Protein AF-A0A1V6TRS7-F1 (afdb_monomer)

Structure (mmCIF, N/CA/C/O backbone):
data_AF-A0A1V6TRS7-F1
#
_entry.id   AF-A0A1V6TRS7-F1
#
loop_
_atom_site.group_PDB
_atom_site.id
_atom_site.type_symbol
_atom_site.label_atom_id
_atom_site.label_alt_id
_atom_site.label_comp_id
_atom_site.label_asym_id
_atom_site.label_entity_id
_atom_site.label_seq_id
_atom_site.pdbx_PDB_ins_code
_atom_site.Cartn_x
_atom_site.Cartn_y
_atom_site.Cartn_z
_atom_site.occupancy
_atom_site.B_iso_or_equiv
_atom_site.auth_seq_id
_atom_site.auth_comp_id
_atom_site.auth_asym_id
_atom_site.auth_atom_id
_atom_site.pdbx_PDB_model_num
ATOM 1 N N . ARG A 1 1 ? -14.765 -28.603 0.755 1.00 52.78 1 ARG A N 1
ATOM 2 C CA . ARG A 1 1 ? -15.927 -28.150 -0.049 1.00 52.78 1 ARG A CA 1
ATOM 3 C C . ARG A 1 1 ? -16.724 -27.026 0.632 1.00 52.78 1 ARG A C 1
ATOM 5 O O . ARG A 1 1 ? -17.554 -26.440 -0.034 1.00 52.78 1 ARG A O 1
ATOM 12 N N . GLU A 1 2 ? -16.460 -26.681 1.899 1.00 60.88 2 GLU A N 1
ATOM 13 C CA . GLU A 1 2 ? -17.244 -25.685 2.664 1.00 60.88 2 GLU A CA 1
ATOM 14 C C . GLU A 1 2 ? -16.942 -24.204 2.354 1.00 60.88 2 GLU A C 1
ATOM 16 O O . GLU A 1 2 ? -17.775 -23.351 2.613 1.00 60.88 2 GLU A O 1
ATOM 21 N N . VAL A 1 3 ? -15.793 -23.888 1.746 1.00 65.75 3 VAL A N 1
ATOM 22 C CA . VAL A 1 3 ? -15.321 -22.499 1.531 1.00 65.75 3 VAL A CA 1
ATOM 23 C C . VAL A 1 3 ? -15.602 -21.928 0.133 1.00 65.75 3 VAL A C 1
ATOM 25 O O . VAL A 1 3 ? -15.277 -20.775 -0.130 1.00 65.75 3 VAL A O 1
ATOM 28 N N . GLU A 1 4 ? -16.218 -22.691 -0.780 1.00 71.19 4 GLU A N 1
ATOM 29 C CA . GLU A 1 4 ? -16.434 -22.268 -2.183 1.00 71.19 4 GLU A CA 1
ATOM 30 C C . GLU A 1 4 ? -17.359 -21.042 -2.340 1.00 71.19 4 GLU A C 1
ATOM 32 O O . GLU A 1 4 ? -17.375 -20.426 -3.403 1.00 71.19 4 GLU A O 1
ATOM 37 N N . GLY A 1 5 ? -18.087 -20.645 -1.290 1.00 81.44 5 GLY A N 1
ATOM 38 C CA . GLY A 1 5 ? -18.950 -19.458 -1.279 1.00 81.44 5 GLY A CA 1
ATOM 39 C C . GLY A 1 5 ? -18.415 -18.270 -0.476 1.00 81.44 5 GLY A C 1
ATOM 40 O O . GLY A 1 5 ? -19.142 -17.288 -0.319 1.00 81.44 5 GLY A O 1
ATOM 41 N N . TYR A 1 6 ? -17.204 -18.358 0.085 1.00 90.69 6 TYR A N 1
ATOM 42 C CA . TYR A 1 6 ? -16.702 -17.358 1.028 1.00 90.69 6 TYR A CA 1
ATOM 43 C C . TYR A 1 6 ? -15.747 -16.364 0.372 1.00 90.69 6 TYR A C 1
ATOM 45 O O . TYR A 1 6 ? -14.840 -16.716 -0.383 1.00 90.69 6 TYR A O 1
ATOM 53 N N . TYR A 1 7 ? -15.923 -15.090 0.708 1.00 91.31 7 TYR A N 1
ATOM 54 C CA . TYR A 1 7 ? -15.005 -14.032 0.326 1.00 91.31 7 TYR A CA 1
ATOM 55 C C . TYR A 1 7 ? -13.833 -13.969 1.304 1.00 91.31 7 TYR A C 1
ATOM 57 O O . TYR A 1 7 ? -14.025 -13.779 2.501 1.00 91.31 7 TYR A O 1
ATOM 65 N N . VAL A 1 8 ? -12.604 -14.014 0.773 1.00 88.88 8 VAL A N 1
ATOM 66 C CA . VAL A 1 8 ? -11.364 -13.800 1.552 1.00 88.88 8 VAL A CA 1
ATOM 67 C C . VAL A 1 8 ? -11.403 -12.468 2.311 1.00 88.88 8 VAL A C 1
ATOM 69 O O . VAL A 1 8 ? -10.961 -12.372 3.451 1.00 88.88 8 VAL A O 1
ATOM 72 N N . PHE A 1 9 ? -11.961 -11.435 1.677 1.00 90.94 9 PHE A N 1
ATOM 73 C CA . PHE A 1 9 ? -12.271 -10.157 2.310 1.00 90.94 9 PHE A CA 1
ATOM 74 C C . PHE A 1 9 ? -13.786 -10.017 2.408 1.00 90.94 9 PHE A C 1
ATOM 76 O O . PHE A 1 9 ? -14.417 -9.377 1.564 1.00 90.94 9 PHE A O 1
ATOM 83 N N . CYS A 1 10 ? -14.363 -10.652 3.420 1.00 92.38 10 CYS A N 1
ATOM 84 C CA . CYS A 1 10 ? -15.787 -10.588 3.694 1.00 92.38 10 CYS A CA 1
ATOM 85 C C . CYS A 1 10 ? -16.188 -9.256 4.347 1.00 92.38 10 CYS A C 1
ATOM 87 O O . CYS A 1 10 ? -15.371 -8.514 4.911 1.00 92.38 10 CYS A O 1
ATOM 89 N N . LYS A 1 11 ? -17.472 -8.920 4.238 1.00 92.81 11 LYS A N 1
ATOM 90 C CA . LYS A 1 11 ? -18.049 -7.757 4.910 1.00 92.81 11 LYS A CA 1
ATOM 91 C C . LYS A 1 11 ? -18.061 -7.996 6.421 1.00 92.81 11 LYS A C 1
ATOM 93 O O . LYS A 1 11 ? -18.363 -9.088 6.887 1.00 92.81 11 LYS A O 1
ATOM 98 N N . THR A 1 12 ? -17.765 -6.948 7.182 1.00 90.00 12 THR A N 1
ATOM 99 C CA . THR A 1 12 ? -17.836 -6.957 8.649 1.00 90.00 12 THR A CA 1
ATOM 100 C C . THR A 1 12 ? -18.881 -5.951 9.100 1.00 90.00 12 THR A C 1
ATOM 102 O O . THR A 1 12 ? -18.783 -4.781 8.719 1.00 90.00 12 THR A O 1
ATOM 105 N N . GLU A 1 13 ? -19.837 -6.366 9.922 1.00 88.81 13 GLU A N 1
ATOM 106 C CA . GLU A 1 13 ? -20.886 -5.485 10.444 1.00 88.81 13 GLU A CA 1
ATOM 107 C C . GLU A 1 13 ? -21.013 -5.602 11.954 1.00 88.81 13 GLU A C 1
ATOM 109 O O . GLU A 1 13 ? -20.686 -6.631 12.535 1.00 88.81 13 GLU A O 1
ATOM 114 N N . VAL A 1 14 ? -21.496 -4.535 12.590 1.00 86.88 14 VAL A N 1
ATOM 115 C CA . VAL A 1 14 ? -21.875 -4.577 14.001 1.00 86.88 14 VAL A CA 1
ATOM 116 C C . VAL A 1 14 ? -23.374 -4.833 14.076 1.00 86.88 14 VAL A C 1
ATOM 118 O O . VAL A 1 14 ? -24.167 -3.955 13.745 1.00 86.88 14 VAL A O 1
ATOM 121 N N . ILE A 1 15 ? -23.760 -6.029 14.510 1.00 85.25 15 ILE A N 1
ATOM 122 C CA . ILE A 1 15 ? -25.155 -6.439 14.689 1.00 85.25 15 ILE A CA 1
ATOM 123 C C . ILE A 1 15 ? -25.379 -6.623 16.186 1.00 85.25 15 ILE A C 1
ATOM 125 O O . ILE A 1 15 ? -24.689 -7.411 16.829 1.00 85.25 15 ILE A O 1
ATOM 129 N N . ASN A 1 16 ? -26.313 -5.862 16.764 1.00 86.56 16 ASN A N 1
ATOM 130 C CA . ASN A 1 16 ? -26.610 -5.891 18.203 1.00 86.56 16 ASN A CA 1
ATOM 131 C C . ASN A 1 16 ? -25.357 -5.721 19.093 1.00 86.56 16 ASN A C 1
ATOM 133 O O . ASN A 1 16 ? -25.206 -6.388 20.112 1.00 86.56 16 ASN A O 1
ATOM 137 N N . GLY A 1 17 ? -24.428 -4.848 18.683 1.00 81.25 17 GLY A N 1
ATOM 138 C CA . GLY A 1 17 ? -23.185 -4.574 19.416 1.00 81.25 17 GLY A CA 1
ATOM 139 C C . GLY A 1 17 ? -22.058 -5.593 19.207 1.00 81.25 17 GLY A C 1
ATOM 140 O O . GLY A 1 17 ? -20.954 -5.370 19.702 1.00 81.25 17 GLY A O 1
ATOM 141 N N . ARG A 1 18 ? -22.291 -6.666 18.442 1.00 77.44 18 ARG A N 1
ATOM 142 C CA . ARG A 1 18 ? -21.286 -7.690 18.124 1.00 77.44 18 ARG A CA 1
ATOM 143 C C . ARG A 1 18 ? -20.766 -7.538 16.705 1.00 77.44 18 ARG A C 1
ATOM 145 O O . ARG A 1 18 ? -21.546 -7.281 15.792 1.00 77.44 18 ARG A O 1
ATOM 152 N N . ALA A 1 19 ? -19.457 -7.693 16.526 1.00 82.81 19 ALA A N 1
ATOM 153 C CA . ALA A 1 19 ? -18.851 -7.738 15.202 1.00 82.81 19 ALA A CA 1
ATOM 154 C C . ALA A 1 19 ? -19.126 -9.109 14.572 1.00 82.81 19 ALA A C 1
ATOM 156 O O . ALA A 1 19 ? -18.824 -10.129 15.179 1.00 82.81 19 ALA A O 1
ATOM 157 N N . VAL A 1 20 ? -19.703 -9.125 13.375 1.00 85.69 20 VAL A N 1
ATOM 158 C CA . VAL A 1 20 ? -20.076 -10.344 12.648 1.00 85.69 20 VAL A CA 1
ATOM 159 C C . VAL A 1 20 ? -19.408 -10.338 11.277 1.00 85.69 20 VAL A C 1
ATOM 161 O O . VAL A 1 20 ? -19.432 -9.315 10.577 1.00 85.69 20 VAL A O 1
ATOM 164 N N . LEU A 1 21 ? -18.821 -11.476 10.898 1.00 88.88 21 LEU A N 1
ATOM 165 C CA . LEU A 1 21 ? -18.285 -11.719 9.563 1.00 88.88 21 LEU A CA 1
ATOM 166 C C . LEU A 1 21 ? -19.402 -12.249 8.661 1.00 88.88 21 LEU A C 1
ATOM 168 O O . LEU A 1 21 ? -20.050 -13.248 8.947 1.00 88.88 21 LEU A O 1
ATOM 172 N N . GLN A 1 22 ? -19.645 -11.565 7.551 1.00 90.62 22 GLN A N 1
ATOM 173 C CA . GLN A 1 22 ? -20.610 -11.995 6.544 1.00 90.62 22 GLN A CA 1
ATOM 174 C C . GLN A 1 22 ? -19.844 -12.695 5.426 1.00 90.62 22 GLN A C 1
ATOM 176 O O . GLN A 1 22 ? -19.586 -12.096 4.383 1.00 90.62 22 GLN A O 1
ATOM 181 N N . TRP A 1 23 ? -19.416 -13.937 5.656 1.00 89.75 23 TRP A N 1
ATOM 182 C CA . TRP A 1 23 ? -18.511 -14.679 4.765 1.00 89.75 23 TRP A CA 1
ATOM 183 C C . TRP A 1 23 ? -18.974 -14.748 3.307 1.00 89.75 23 TRP A C 1
ATOM 185 O O . TRP A 1 23 ? -18.157 -14.683 2.394 1.00 89.75 23 TRP A O 1
ATOM 195 N N . ASN A 1 24 ? -20.284 -14.803 3.083 1.00 91.62 24 ASN A N 1
ATOM 196 C CA . ASN A 1 24 ? -20.918 -14.839 1.765 1.00 91.62 24 ASN A CA 1
ATOM 197 C C . ASN A 1 24 ? -21.171 -13.450 1.144 1.00 91.62 24 ASN A C 1
ATOM 199 O O . ASN A 1 24 ? -21.765 -13.363 0.070 1.00 91.62 24 ASN A O 1
ATOM 203 N N . GLN A 1 25 ? -20.750 -12.364 1.796 1.00 92.75 25 GLN A N 1
ATOM 204 C CA . GLN A 1 25 ? -20.835 -11.002 1.272 1.00 92.75 25 GLN A CA 1
ATOM 205 C C . GLN A 1 25 ? -19.438 -10.387 1.149 1.00 92.75 25 GLN A C 1
ATOM 207 O O . GLN A 1 25 ? -18.645 -10.449 2.094 1.00 92.75 25 GLN A O 1
ATOM 212 N N . PRO A 1 26 ? -19.119 -9.724 0.027 1.00 94.75 26 PRO A N 1
ATOM 213 C CA . PRO A 1 26 ? -17.830 -9.075 -0.124 1.00 94.75 26 PRO A CA 1
ATOM 214 C C . PRO A 1 26 ? -17.755 -7.814 0.737 1.00 94.75 26 PRO A C 1
ATOM 216 O O . PRO A 1 26 ? -18.731 -7.075 0.899 1.00 94.75 26 PRO A O 1
ATOM 219 N N . MET A 1 27 ? -16.560 -7.517 1.241 1.00 94.94 27 MET A N 1
ATOM 220 C CA . MET A 1 27 ? -16.250 -6.197 1.774 1.00 94.94 27 MET A CA 1
ATOM 221 C C . MET A 1 27 ? -16.546 -5.126 0.720 1.00 94.94 27 MET A C 1
ATOM 223 O O . MET A 1 27 ? -16.208 -5.281 -0.452 1.00 94.94 27 MET A O 1
ATOM 227 N N . THR A 1 28 ? -17.141 -4.013 1.142 1.00 94.12 28 THR A N 1
ATOM 228 C CA . THR A 1 28 ? -17.418 -2.899 0.232 1.00 94.12 28 THR A CA 1
ATOM 229 C C . THR A 1 28 ? -16.144 -2.124 -0.110 1.00 94.12 28 THR A C 1
ATOM 231 O O . THR A 1 28 ? -15.233 -1.990 0.716 1.00 94.12 28 THR A O 1
ATOM 234 N N . ASP A 1 29 ? -16.110 -1.514 -1.297 1.00 92.56 29 ASP A N 1
ATOM 235 C CA . ASP A 1 29 ? -15.000 -0.649 -1.723 1.00 92.56 29 ASP A CA 1
ATOM 236 C C . ASP A 1 29 ? -14.760 0.513 -0.751 1.00 92.56 29 ASP A C 1
ATOM 238 O O . ASP A 1 29 ? -13.616 0.887 -0.473 1.00 92.56 29 ASP A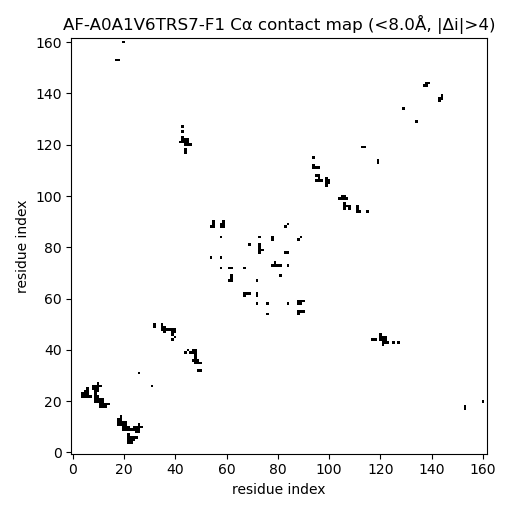 O 1
ATOM 242 N N . GLY A 1 30 ? -15.839 1.063 -0.186 1.00 93.81 30 GLY A N 1
ATOM 243 C CA . GLY A 1 30 ? -15.777 2.112 0.829 1.00 93.81 30 GLY A CA 1
ATOM 244 C C . GLY A 1 30 ? -15.108 1.638 2.120 1.00 93.81 30 GLY A C 1
ATOM 245 O O . GLY A 1 30 ? -14.263 2.350 2.665 1.00 93.81 30 GLY A O 1
ATOM 246 N N . ALA A 1 31 ? -15.419 0.420 2.579 1.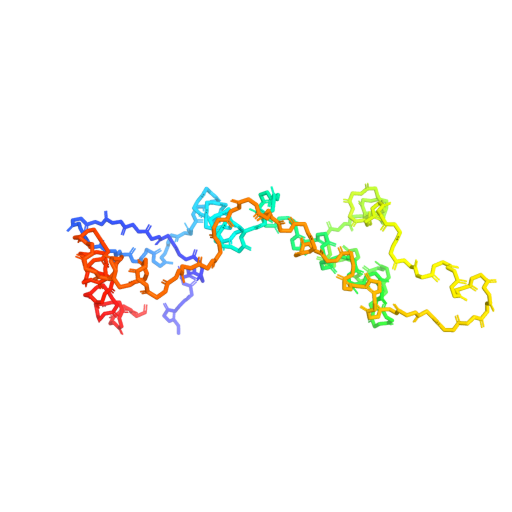0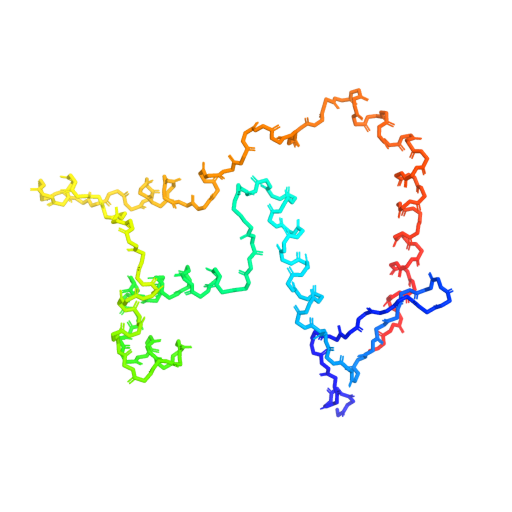0 93.31 31 ALA A N 1
ATOM 247 C CA . ALA A 1 31 ? -14.790 -0.164 3.760 1.00 93.31 31 ALA A CA 1
ATOM 248 C C . ALA A 1 31 ? -13.292 -0.419 3.531 1.00 93.31 31 ALA A C 1
ATOM 250 O O . ALA A 1 31 ? -12.474 -0.015 4.360 1.00 93.31 31 ALA A O 1
ATOM 251 N N . MET A 1 32 ? -12.914 -1.005 2.390 1.00 93.44 32 MET A N 1
ATOM 252 C CA . MET A 1 32 ? -11.506 -1.214 2.033 1.00 93.44 32 MET A CA 1
ATOM 253 C C . MET A 1 32 ? -10.745 0.117 1.935 1.00 93.44 32 MET A C 1
ATOM 255 O O . MET A 1 32 ? -9.683 0.289 2.537 1.00 93.44 32 MET A O 1
ATOM 259 N N . SER A 1 33 ? -11.313 1.098 1.230 1.00 94.38 33 SER A N 1
ATOM 260 C CA . SER A 1 33 ? -10.716 2.429 1.070 1.00 94.38 33 SER A CA 1
ATOM 261 C C . SER A 1 33 ? -10.561 3.153 2.409 1.00 94.38 33 SER A C 1
ATOM 263 O O . SER A 1 33 ? -9.524 3.766 2.664 1.00 94.38 33 SER A O 1
ATOM 265 N N . GLY A 1 34 ? -11.558 3.048 3.293 1.00 94.62 34 GLY A N 1
ATOM 266 C CA . GLY A 1 34 ? -11.496 3.578 4.654 1.00 94.62 34 GLY A CA 1
ATOM 267 C C . GLY A 1 34 ? -10.379 2.945 5.482 1.00 94.62 34 GLY A C 1
ATOM 268 O O . GLY A 1 34 ? -9.593 3.664 6.097 1.00 94.62 34 GLY A O 1
ATOM 269 N N . ARG A 1 35 ? -10.247 1.613 5.440 1.00 93.00 35 ARG A N 1
ATOM 270 C CA . ARG A 1 35 ? -9.179 0.882 6.145 1.00 93.00 35 ARG A CA 1
ATOM 271 C C . ARG A 1 35 ? -7.787 1.297 5.665 1.00 93.00 35 ARG A C 1
ATOM 273 O O . ARG A 1 35 ? -6.909 1.539 6.489 1.00 93.00 35 ARG A O 1
ATOM 280 N N . LEU A 1 36 ? -7.588 1.436 4.353 1.00 94.62 36 LEU A N 1
ATOM 281 C CA . LEU A 1 36 ? -6.308 1.881 3.789 1.00 94.62 36 LEU A CA 1
A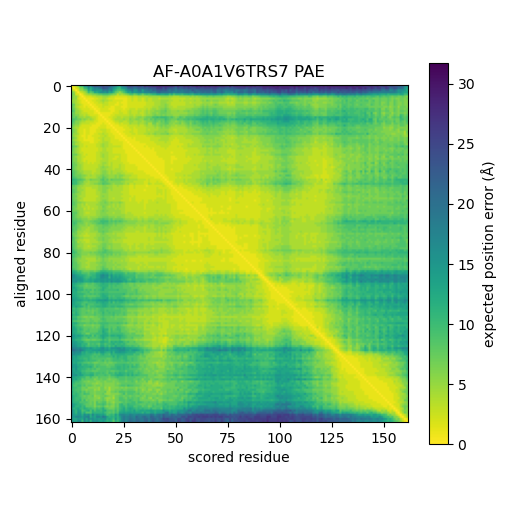TOM 282 C C . LEU A 1 36 ? -5.974 3.327 4.163 1.00 94.62 36 LEU A C 1
ATOM 284 O O . LEU A 1 36 ? -4.822 3.611 4.494 1.00 94.62 36 LEU A O 1
ATOM 288 N N . ARG A 1 37 ? -6.965 4.225 4.168 1.00 93.94 37 ARG A N 1
ATOM 289 C CA . ARG A 1 37 ? -6.773 5.604 4.630 1.00 93.94 37 ARG A CA 1
ATOM 290 C C . ARG A 1 37 ? -6.321 5.632 6.091 1.00 93.94 37 ARG A C 1
ATOM 292 O O . ARG A 1 37 ? -5.279 6.217 6.381 1.00 93.94 37 ARG A O 1
ATOM 299 N N . ASN A 1 38 ? -7.031 4.920 6.968 1.00 92.31 38 ASN A N 1
ATOM 300 C CA . ASN A 1 38 ? -6.690 4.822 8.390 1.00 92.31 38 ASN A CA 1
ATOM 301 C C . ASN A 1 38 ? -5.280 4.245 8.595 1.00 92.31 38 ASN A C 1
ATOM 303 O O . ASN A 1 38 ? -4.516 4.755 9.410 1.00 92.31 38 ASN A O 1
ATOM 307 N N . LEU A 1 39 ? -4.896 3.220 7.826 1.00 91.44 39 LEU A N 1
ATOM 308 C CA . LEU A 1 39 ? -3.543 2.659 7.867 1.00 91.44 39 LEU A CA 1
ATOM 309 C C . LEU A 1 39 ? -2.480 3.727 7.570 1.00 91.44 39 LEU A C 1
ATOM 311 O O . LEU A 1 39 ? -1.496 3.841 8.304 1.00 91.44 39 LEU A O 1
ATOM 315 N N . GLY A 1 40 ? -2.684 4.517 6.512 1.00 90.81 40 GLY A N 1
ATOM 316 C CA . GLY A 1 40 ? -1.761 5.587 6.135 1.00 90.81 40 GLY A CA 1
ATOM 317 C C . GLY A 1 40 ? -1.660 6.686 7.185 1.00 90.81 40 GLY A C 1
ATOM 318 O O . GLY A 1 40 ? -0.561 7.140 7.502 1.00 90.81 40 GLY A O 1
ATOM 319 N N . GLU A 1 41 ? -2.794 7.055 7.773 1.00 88.75 41 GLU A N 1
ATOM 320 C CA . GLU A 1 41 ? -2.875 8.004 8.878 1.00 88.75 41 GLU A CA 1
ATOM 321 C C . GLU A 1 41 ? -2.114 7.507 10.116 1.00 88.75 41 GLU A C 1
ATOM 323 O O . GLU A 1 41 ? -1.292 8.241 10.670 1.00 88.75 41 GLU A O 1
ATOM 328 N N . ILE A 1 42 ? -2.321 6.256 10.531 1.00 87.06 42 ILE A N 1
ATOM 329 C CA . ILE A 1 42 ? -1.607 5.656 11.670 1.00 87.06 42 ILE A CA 1
ATOM 330 C C . ILE A 1 42 ? -0.093 5.639 11.415 1.00 87.06 42 ILE A C 1
ATOM 332 O O . ILE A 1 42 ? 0.692 5.938 12.311 1.00 87.06 42 ILE A O 1
ATOM 336 N N . HIS A 1 43 ? 0.327 5.359 10.178 1.00 86.12 43 HIS A N 1
ATOM 337 C CA . HIS A 1 43 ? 1.740 5.400 9.780 1.00 86.12 43 HIS A CA 1
ATOM 338 C C . HIS A 1 43 ? 2.300 6.829 9.649 1.00 86.12 43 HIS A C 1
ATOM 340 O O . HIS A 1 43 ? 3.503 7.008 9.441 1.00 86.12 43 HIS A O 1
ATOM 346 N N . GLY A 1 44 ? 1.44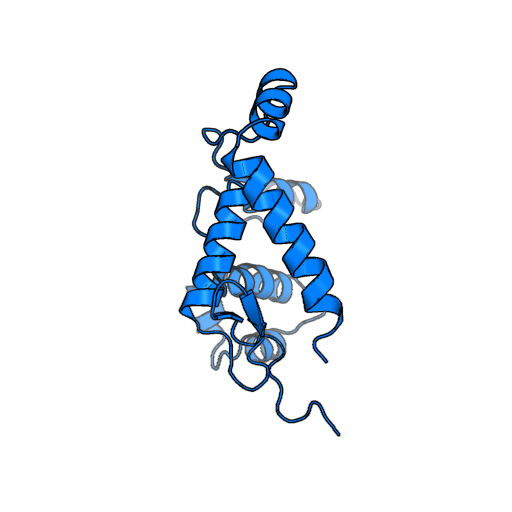9 7.851 9.767 1.00 88.88 44 GLY A N 1
ATOM 347 C CA . GLY A 1 44 ? 1.818 9.258 9.648 1.00 88.88 44 GLY A CA 1
ATOM 348 C C . GLY A 1 44 ? 2.199 9.676 8.233 1.00 88.88 44 GLY A C 1
ATOM 349 O O . GLY A 1 44 ? 2.965 10.620 8.059 1.00 88.88 44 GLY A O 1
ATOM 350 N N . LEU A 1 45 ? 1.710 8.979 7.210 1.00 88.56 45 LEU A N 1
ATOM 351 C CA . LEU A 1 45 ? 1.963 9.364 5.826 1.00 88.56 45 LEU A CA 1
ATOM 352 C C . LEU A 1 45 ? 1.272 10.700 5.532 1.00 88.56 45 LEU A C 1
ATOM 354 O O . LEU A 1 45 ? 0.086 10.862 5.804 1.00 88.56 45 LEU A O 1
ATOM 358 N N . LEU A 1 46 ? 2.011 11.655 4.959 1.00 86.69 46 LEU A N 1
ATOM 359 C CA . LEU A 1 46 ? 1.472 12.978 4.616 1.00 86.69 46 LEU A CA 1
ATOM 360 C C . LEU A 1 46 ? 0.371 12.900 3.552 1.00 86.69 46 LEU A C 1
ATOM 362 O O . LEU A 1 46 ? -0.513 13.746 3.489 1.00 86.69 46 LEU A O 1
ATOM 366 N N . GLN A 1 47 ? 0.451 11.893 2.687 1.00 85.81 47 GLN A N 1
ATOM 367 C CA . GLN A 1 47 ? -0.481 11.679 1.592 1.00 85.81 47 GLN A CA 1
ATOM 368 C C . GLN A 1 47 ? -1.401 10.501 1.910 1.00 85.81 47 GLN A C 1
ATOM 370 O O . GLN A 1 47 ? -0.944 9.470 2.403 1.00 85.81 47 GLN A O 1
ATOM 375 N N . SER A 1 48 ? -2.684 10.630 1.560 1.00 88.19 48 SER A N 1
ATOM 376 C CA . SER A 1 48 ? -3.676 9.573 1.793 1.00 88.19 48 SER A CA 1
ATOM 377 C C . SER A 1 48 ? -3.264 8.261 1.130 1.00 88.19 48 SER A C 1
ATOM 379 O O . SER A 1 48 ? -2.922 8.246 -0.057 1.00 88.19 48 SER A O 1
ATOM 381 N N . MET A 1 49 ? -3.334 7.160 1.880 1.00 91.19 49 MET A N 1
ATOM 382 C CA . MET A 1 49 ? -3.122 5.807 1.367 1.00 91.19 49 MET A CA 1
ATOM 383 C C . MET A 1 49 ? -4.389 5.259 0.712 1.00 91.19 49 MET A C 1
ATOM 385 O O . MET A 1 49 ? -5.474 5.345 1.274 1.00 91.19 49 MET A O 1
ATOM 389 N N . PHE A 1 50 ? -4.235 4.677 -0.477 1.00 92.88 50 PHE A N 1
ATOM 390 C CA . PHE A 1 50 ? -5.305 4.029 -1.237 1.00 92.88 50 PHE A CA 1
ATOM 391 C C . PHE A 1 50 ? -4.732 2.895 -2.091 1.00 92.88 50 PHE A C 1
ATOM 393 O O . PHE A 1 50 ? -3.536 2.885 -2.395 1.00 92.88 50 PHE A O 1
ATOM 400 N N . ALA A 1 51 ? -5.586 1.953 -2.498 1.00 92.00 51 ALA A N 1
ATOM 401 C CA . ALA A 1 51 ? -5.168 0.683 -3.097 1.00 92.00 51 ALA A CA 1
ATOM 402 C C . ALA A 1 51 ? -4.276 0.858 -4.338 1.00 92.00 51 ALA A C 1
ATOM 404 O O . ALA A 1 51 ? -3.278 0.163 -4.514 1.00 92.00 51 ALA A O 1
ATOM 405 N N . HIS A 1 52 ? -4.583 1.843 -5.181 1.00 92.31 52 HIS A N 1
ATOM 406 C CA . HIS A 1 52 ? -3.849 2.050 -6.425 1.00 92.31 52 HIS A CA 1
ATOM 407 C C . HIS A 1 52 ? -2.382 2.483 -6.205 1.00 92.31 52 HIS A C 1
ATOM 409 O O . HIS A 1 52 ? -1.545 2.258 -7.077 1.00 92.31 52 HIS A O 1
ATOM 415 N N . ARG A 1 53 ? -2.011 3.003 -5.021 1.00 89.88 53 ARG A N 1
ATOM 416 C CA . ARG A 1 53 ? -0.598 3.284 -4.693 1.00 89.88 53 ARG A CA 1
ATOM 417 C C . ARG A 1 53 ? 0.278 2.033 -4.724 1.00 89.88 53 ARG A C 1
ATOM 419 O O . ARG A 1 53 ? 1.445 2.128 -5.100 1.00 89.88 53 ARG A O 1
ATOM 426 N N . PHE A 1 54 ? -0.279 0.869 -4.382 1.00 91.00 54 PHE A N 1
ATOM 427 C CA . PHE A 1 54 ? 0.435 -0.403 -4.492 1.00 91.00 54 PHE A CA 1
ATOM 428 C C . PHE A 1 54 ? 0.714 -0.770 -5.950 1.00 91.00 54 PHE A C 1
ATOM 430 O O . PHE A 1 54 ? 1.763 -1.340 -6.231 1.00 91.00 54 PHE A O 1
ATOM 437 N N . ARG A 1 55 ? -0.160 -0.383 -6.890 1.00 92.94 55 ARG A N 1
ATOM 438 C CA . ARG A 1 55 ? 0.090 -0.586 -8.324 1.00 92.94 55 ARG A CA 1
ATOM 439 C C . ARG A 1 55 ? 1.192 0.326 -8.849 1.00 92.94 55 ARG A C 1
ATOM 441 O O . ARG A 1 55 ? 2.011 -0.139 -9.628 1.00 92.94 55 ARG A O 1
ATOM 448 N N . TYR A 1 56 ? 1.273 1.577 -8.392 1.00 91.56 56 TYR A N 1
ATOM 449 C CA . TYR A 1 56 ? 2.401 2.452 -8.740 1.00 91.56 56 TYR A CA 1
ATOM 450 C C . TYR A 1 56 ? 3.736 1.872 -8.252 1.00 91.56 56 TYR A C 1
ATOM 452 O O . TYR A 1 56 ? 4.671 1.718 -9.034 1.00 91.56 56 TYR A O 1
ATOM 460 N N . GLY A 1 57 ? 3.815 1.490 -6.972 1.00 89.81 57 GLY A N 1
ATOM 461 C CA . GLY A 1 57 ? 5.035 0.910 -6.403 1.00 89.81 57 GLY A CA 1
ATOM 462 C C . GLY A 1 57 ? 5.394 -0.450 -7.008 1.00 89.81 57 GLY A C 1
ATOM 463 O O . GLY A 1 57 ? 6.536 -0.669 -7.400 1.00 89.81 57 GLY A O 1
ATOM 464 N N . GLY A 1 58 ? 4.416 -1.349 -7.123 1.00 92.19 58 GLY A N 1
ATOM 465 C CA . GLY A 1 58 ? 4.603 -2.680 -7.699 1.00 92.19 58 GLY A CA 1
ATOM 466 C C . GLY A 1 58 ? 4.955 -2.623 -9.182 1.00 92.19 58 GLY A C 1
ATOM 467 O O . GLY A 1 58 ? 5.915 -3.257 -9.601 1.00 92.19 58 GLY A O 1
ATOM 468 N N . GLY A 1 59 ? 4.255 -1.799 -9.964 1.00 93.69 59 GLY A N 1
ATOM 469 C CA . GLY A 1 59 ? 4.542 -1.601 -11.384 1.00 93.69 59 GLY A CA 1
ATOM 470 C C . GLY A 1 59 ? 5.965 -1.102 -11.631 1.00 93.69 59 GLY A C 1
ATOM 471 O O . GLY A 1 59 ? 6.638 -1.599 -12.533 1.00 93.69 59 GLY A O 1
ATOM 472 N N . LYS A 1 60 ? 6.455 -0.189 -10.784 1.00 91.00 60 LYS A N 1
ATOM 473 C CA . LYS A 1 60 ? 7.856 0.237 -10.793 1.00 91.00 60 LYS A CA 1
ATOM 474 C C . LYS A 1 60 ? 8.815 -0.923 -10.505 1.00 91.00 60 LYS A C 1
ATOM 476 O O . LYS A 1 60 ? 9.762 -1.116 -11.255 1.00 91.00 60 LYS A O 1
ATOM 481 N N . MET A 1 61 ? 8.563 -1.709 -9.456 1.00 91.50 61 MET A N 1
ATOM 482 C CA . MET A 1 61 ? 9.413 -2.861 -9.125 1.00 91.50 61 MET A CA 1
ATOM 483 C C . MET A 1 61 ? 9.455 -3.897 -10.254 1.00 91.50 61 MET A C 1
ATOM 485 O O . MET A 1 61 ? 10.506 -4.480 -10.499 1.00 91.50 61 MET A O 1
ATOM 489 N N . LEU A 1 62 ? 8.335 -4.109 -10.951 1.00 94.56 62 LEU A N 1
ATOM 490 C CA . LEU A 1 62 ? 8.291 -4.961 -12.140 1.00 94.56 62 LEU A CA 1
ATOM 491 C C . LEU A 1 62 ? 9.145 -4.375 -13.274 1.00 94.56 62 LEU A C 1
ATOM 493 O O . LEU A 1 62 ? 9.906 -5.115 -13.878 1.00 94.56 62 LEU A O 1
ATOM 497 N N . ASN A 1 63 ? 9.069 -3.060 -13.513 1.00 92.75 63 ASN A N 1
ATOM 498 C CA . ASN A 1 63 ? 9.849 -2.369 -14.550 1.00 92.75 63 ASN A CA 1
ATOM 499 C C . ASN A 1 63 ? 11.365 -2.470 -14.336 1.00 92.75 63 ASN A C 1
ATOM 501 O O . ASN A 1 63 ? 12.135 -2.535 -15.284 1.00 92.75 63 ASN A O 1
ATOM 505 N N . GLU A 1 64 ? 11.798 -2.402 -13.078 1.00 89.75 64 GLU A N 1
ATOM 506 C CA . GLU A 1 64 ? 13.215 -2.434 -12.698 1.00 89.75 64 GLU A CA 1
ATOM 507 C C . GLU A 1 64 ? 13.769 -3.861 -12.582 1.00 89.75 64 GLU A C 1
ATOM 509 O O . GLU A 1 64 ? 14.977 -4.048 -12.420 1.00 89.75 64 GLU A O 1
ATOM 514 N N . SER A 1 65 ? 12.897 -4.870 -12.629 1.00 92.06 65 SER A N 1
ATOM 515 C CA . SER A 1 65 ? 13.273 -6.270 -12.498 1.00 92.06 65 SER A CA 1
ATOM 516 C C . SER A 1 65 ? 13.811 -6.811 -13.817 1.00 92.06 65 SER A C 1
ATOM 518 O O . SER A 1 65 ? 13.139 -6.761 -14.840 1.00 92.06 65 SER A O 1
ATOM 520 N N . SER A 1 66 ? 14.984 -7.443 -13.782 1.00 94.69 66 SER A N 1
ATOM 521 C CA . SER A 1 66 ? 15.491 -8.217 -14.922 1.00 94.69 66 SER A CA 1
ATOM 522 C C . SER A 1 66 ? 14.706 -9.511 -15.169 1.00 94.69 66 SER A C 1
ATOM 524 O O . SER A 1 66 ? 14.856 -10.123 -16.222 1.00 94.69 66 SER A O 1
ATOM 526 N N . ALA A 1 67 ? 13.876 -9.941 -14.213 1.00 97.00 67 ALA A N 1
ATOM 527 C CA . ALA A 1 67 ? 13.104 -11.178 -14.303 1.00 97.00 67 ALA A CA 1
ATOM 528 C C . ALA A 1 67 ? 11.733 -11.006 -14.981 1.00 97.00 67 ALA A C 1
ATOM 530 O O . ALA A 1 67 ? 11.047 -11.999 -15.215 1.00 97.00 67 ALA A O 1
ATOM 531 N N . VAL A 1 68 ? 11.303 -9.769 -15.254 1.00 96.56 68 VAL A N 1
ATOM 532 C CA . VAL A 1 68 ? 9.976 -9.474 -15.809 1.00 96.56 68 VAL A CA 1
ATOM 533 C C . VAL A 1 68 ? 10.140 -8.662 -17.086 1.00 96.56 68 VAL A C 1
ATOM 535 O O . VAL A 1 68 ? 10.604 -7.529 -17.057 1.00 96.56 68 VAL A O 1
ATOM 538 N N . SER A 1 69 ? 9.744 -9.241 -18.218 1.00 95.62 69 SER A N 1
ATOM 539 C CA . SER A 1 69 ? 9.703 -8.519 -19.496 1.00 95.62 69 SER A CA 1
ATOM 540 C C . SER A 1 69 ? 8.595 -7.460 -19.518 1.00 95.62 69 SER A C 1
ATOM 542 O O . SER A 1 69 ? 7.606 -7.568 -18.792 1.00 95.62 69 SER A O 1
ATOM 544 N N . GLU A 1 70 ? 8.698 -6.479 -20.419 1.00 94.44 70 GLU A N 1
ATOM 545 C CA . GLU A 1 70 ? 7.650 -5.466 -20.627 1.00 94.44 70 GLU A CA 1
ATOM 546 C C . GLU A 1 70 ? 6.278 -6.101 -20.936 1.00 94.44 70 GLU A C 1
ATOM 548 O O . GLU A 1 70 ? 5.249 -5.681 -20.405 1.00 94.44 70 GLU A O 1
ATOM 553 N N . ALA A 1 71 ? 6.249 -7.168 -21.741 1.00 95.50 71 ALA A N 1
ATOM 554 C CA . ALA A 1 71 ? 5.014 -7.886 -22.053 1.00 95.50 71 ALA A CA 1
ATOM 555 C C . ALA A 1 71 ? 4.389 -8.530 -20.800 1.00 95.50 71 ALA A C 1
ATOM 557 O O . ALA A 1 71 ? 3.185 -8.404 -20.570 1.00 95.50 71 ALA A O 1
ATOM 558 N N . GLN A 1 72 ? 5.200 -9.173 -19.950 1.00 97.19 72 GLN A N 1
ATOM 559 C CA . GLN A 1 72 ? 4.731 -9.744 -18.681 1.00 97.19 72 GLN A CA 1
ATOM 560 C C . GLN A 1 72 ? 4.283 -8.660 -17.701 1.00 97.19 72 GLN A C 1
ATOM 562 O O . GLN A 1 72 ? 3.257 -8.822 -17.043 1.00 97.19 72 GLN A O 1
ATOM 567 N N . GLN A 1 73 ? 5.011 -7.545 -17.618 1.00 96.38 73 GLN A N 1
ATOM 568 C CA . GLN A 1 73 ? 4.624 -6.403 -16.799 1.00 96.38 73 GLN A CA 1
ATOM 569 C C . GLN A 1 73 ? 3.248 -5.883 -17.222 1.00 96.38 73 GLN A C 1
ATOM 571 O O . GLN A 1 73 ? 2.377 -5.724 -16.368 1.00 96.38 73 GLN A O 1
ATOM 576 N N . ASN A 1 74 ? 3.022 -5.657 -18.518 1.00 95.62 74 ASN A N 1
ATOM 577 C CA . ASN A 1 74 ? 1.734 -5.184 -19.019 1.00 95.62 74 ASN A CA 1
ATOM 578 C C . ASN A 1 74 ? 0.617 -6.212 -18.796 1.00 95.62 74 ASN A C 1
ATOM 580 O O . ASN A 1 74 ? -0.481 -5.820 -18.407 1.00 95.62 74 ASN A O 1
ATOM 584 N N . LEU A 1 75 ? 0.896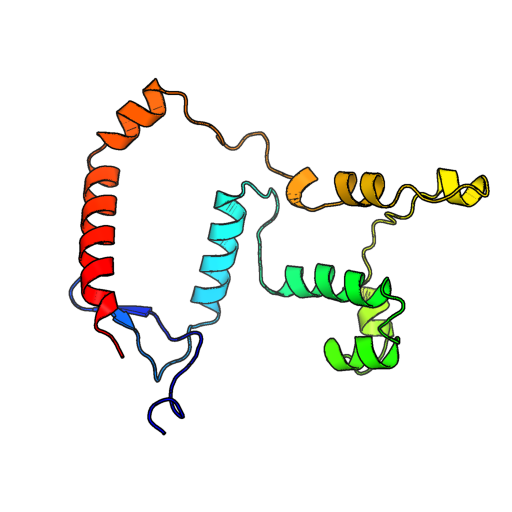 -7.516 -18.906 1.00 96.88 75 LEU A N 1
ATOM 585 C CA . LEU A 1 75 ? -0.067 -8.567 -18.562 1.00 96.88 75 LEU A CA 1
ATOM 586 C C . LEU A 1 75 ? -0.446 -8.542 -17.070 1.00 96.88 75 LEU A C 1
ATOM 588 O O . LEU A 1 75 ? -1.631 -8.491 -16.740 1.00 96.88 75 LEU A O 1
ATOM 592 N N . ILE A 1 76 ? 0.540 -8.509 -16.165 1.00 96.25 76 ILE A N 1
ATOM 593 C CA . ILE A 1 76 ? 0.328 -8.424 -14.705 1.00 96.25 76 ILE A CA 1
ATOM 594 C C . ILE A 1 76 ? -0.434 -7.143 -14.348 1.00 96.25 76 ILE A C 1
ATOM 596 O O . ILE A 1 76 ? -1.343 -7.132 -13.512 1.00 96.25 76 ILE A O 1
ATOM 600 N N . MET A 1 77 ? -0.080 -6.042 -15.008 1.00 95.25 77 MET A N 1
ATOM 601 C CA . MET A 1 77 ? -0.701 -4.743 -14.799 1.00 95.25 77 MET A CA 1
ATOM 602 C C . MET A 1 77 ? -2.034 -4.588 -15.550 1.00 95.25 77 MET A C 1
ATOM 604 O O . MET A 1 77 ? -2.706 -3.571 -15.375 1.00 95.25 77 MET A O 1
ATOM 608 N N . LYS A 1 78 ? -2.468 -5.599 -16.314 1.00 96.81 78 LYS A N 1
ATOM 609 C CA . LYS A 1 78 ? -3.680 -5.578 -17.145 1.00 96.81 78 LYS A CA 1
ATOM 610 C C . LYS A 1 78 ? -3.736 -4.342 -18.062 1.00 96.81 78 LYS A C 1
ATOM 612 O O . LYS A 1 78 ? -4.772 -3.692 -18.191 1.00 96.81 78 LYS A O 1
ATOM 617 N N . HIS A 1 79 ? -2.606 -3.992 -18.666 1.00 96.56 79 HIS A N 1
ATOM 618 C CA . HIS A 1 79 ? -2.483 -2.919 -19.646 1.00 96.56 79 HIS A CA 1
ATOM 619 C C . HIS A 1 79 ? -2.510 -3.499 -21.059 1.00 96.56 79 HIS A C 1
ATOM 621 O O . HIS A 1 79 ? -1.788 -4.446 -21.357 1.00 96.56 79 HIS A O 1
ATOM 627 N N . ALA A 1 80 ? -3.324 -2.907 -21.932 1.00 94.56 80 ALA A N 1
ATOM 628 C CA . ALA A 1 80 ? -3.355 -3.268 -23.348 1.00 94.56 80 ALA A CA 1
ATOM 629 C C . ALA A 1 80 ? -2.186 -2.648 -24.138 1.00 94.56 80 ALA A C 1
ATOM 631 O O . ALA A 1 80 ? -1.787 -3.186 -25.165 1.00 94.56 80 ALA A O 1
ATOM 632 N N . ASP A 1 81 ? -1.642 -1.527 -23.655 1.00 95.19 81 ASP A N 1
ATOM 633 C CA . ASP A 1 81 ? -0.535 -0.788 -24.267 1.00 95.19 81 ASP A CA 1
ATOM 634 C C . ASP A 1 81 ? 0.429 -0.311 -23.165 1.00 95.19 81 ASP A C 1
ATOM 636 O O . ASP A 1 81 ? 0.003 0.228 -22.136 1.00 95.19 81 ASP A O 1
ATOM 640 N N . THR A 1 82 ? 1.734 -0.470 -23.400 1.00 95.44 82 THR A N 1
ATOM 641 C CA . THR A 1 82 ? 2.811 0.018 -22.524 1.00 95.44 82 THR A CA 1
ATOM 642 C C . THR A 1 82 ? 2.717 1.524 -22.254 1.00 95.44 82 THR A C 1
ATOM 644 O O . THR A 1 82 ? 3.065 1.997 -21.170 1.00 95.44 82 THR A O 1
ATOM 647 N N . ARG A 1 83 ? 2.134 2.303 -23.175 1.00 96.31 83 ARG A N 1
ATOM 648 C CA . ARG A 1 83 ? 1.871 3.738 -22.983 1.00 96.31 83 ARG A CA 1
ATOM 649 C C . ARG A 1 83 ? 1.059 4.020 -21.722 1.00 96.31 83 ARG A C 1
ATOM 651 O O . ARG A 1 83 ? 1.297 5.036 -21.073 1.00 96.31 83 ARG A O 1
ATOM 658 N N . THR A 1 84 ? 0.139 3.133 -21.332 1.00 96.31 84 THR A N 1
ATOM 659 C CA . THR A 1 84 ? -0.599 3.273 -20.068 1.00 96.31 84 THR A CA 1
ATOM 660 C C . THR A 1 84 ? 0.353 3.249 -18.875 1.00 96.31 84 THR A C 1
ATOM 662 O O . THR A 1 84 ? 0.237 4.093 -17.983 1.00 96.31 84 THR A O 1
ATOM 665 N N . PHE A 1 85 ? 1.330 2.336 -18.875 1.00 95.12 85 PHE A N 1
ATOM 666 C CA . PHE A 1 85 ? 2.356 2.285 -17.840 1.00 95.12 85 PHE A CA 1
ATOM 667 C C . PHE A 1 85 ? 3.215 3.555 -17.848 1.00 95.12 85 PHE A C 1
ATOM 669 O O . PHE A 1 85 ? 3.316 4.228 -16.822 1.00 95.12 85 PHE A O 1
ATOM 676 N N . LEU A 1 86 ? 3.762 3.931 -19.005 1.00 93.56 86 LEU A N 1
ATOM 677 C CA . LEU A 1 86 ? 4.646 5.094 -19.144 1.00 93.56 86 LEU A CA 1
ATOM 678 C C . LEU A 1 86 ? 3.975 6.411 -18.720 1.00 93.56 86 LEU A C 1
ATOM 680 O O . LEU A 1 86 ? 4.606 7.263 -18.096 1.00 93.56 86 LEU A O 1
ATOM 684 N N . ASN A 1 87 ? 2.685 6.578 -19.024 1.00 93.94 87 ASN A N 1
ATOM 685 C CA . ASN A 1 87 ? 1.969 7.821 -18.747 1.00 93.94 87 ASN A CA 1
ATOM 686 C C . ASN A 1 87 ? 1.486 7.940 -17.297 1.00 93.94 87 ASN A C 1
ATOM 688 O O . ASN A 1 87 ? 1.484 9.052 -16.755 1.00 93.94 87 ASN A O 1
ATOM 692 N N . HIS A 1 88 ? 1.079 6.829 -16.676 1.00 92.06 88 HIS A N 1
ATOM 693 C CA . HIS A 1 88 ? 0.358 6.860 -15.399 1.00 92.06 88 HIS A CA 1
ATOM 694 C C . HIS A 1 88 ? 1.065 6.145 -14.245 1.00 92.06 88 HIS A C 1
ATOM 696 O O . HIS A 1 88 ? 0.810 6.489 -13.095 1.00 92.06 88 HIS A O 1
ATOM 702 N N . TYR A 1 89 ? 1.940 5.175 -14.520 1.00 92.69 89 TYR A N 1
ATOM 703 C CA . TYR A 1 89 ? 2.533 4.317 -13.488 1.00 92.69 89 TYR A CA 1
ATOM 704 C C . TYR A 1 89 ? 4.038 4.488 -13.332 1.00 92.69 89 TYR A C 1
ATOM 706 O O . TYR A 1 89 ? 4.541 4.312 -12.221 1.00 92.69 89 TYR A O 1
ATOM 714 N N . LEU A 1 90 ? 4.752 4.844 -14.402 1.00 88.94 90 LEU A N 1
ATOM 715 C CA . LEU A 1 90 ? 6.166 5.171 -14.307 1.00 88.94 90 LEU A CA 1
ATOM 716 C C . LEU A 1 90 ? 6.328 6.410 -13.405 1.00 88.94 90 LEU A C 1
ATOM 718 O O . LEU A 1 90 ? 5.748 7.463 -13.702 1.00 88.94 90 LEU A O 1
ATOM 722 N N . PRO A 1 91 ? 7.083 6.316 -12.291 1.00 82.75 91 PRO A N 1
ATOM 723 C CA . PRO A 1 91 ? 7.285 7.454 -11.409 1.00 82.75 91 PRO A CA 1
ATOM 724 C C . PRO A 1 91 ? 7.873 8.641 -12.172 1.00 82.75 91 PRO A C 1
ATOM 726 O O . PRO A 1 91 ? 8.856 8.506 -12.894 1.00 82.75 91 PRO A O 1
ATOM 729 N N . ARG A 1 92 ? 7.293 9.830 -11.976 1.00 80.94 92 ARG A N 1
ATOM 730 C CA . ARG A 1 92 ? 7.794 11.073 -12.590 1.00 80.94 92 ARG A CA 1
ATOM 731 C C . ARG A 1 92 ? 9.057 11.608 -11.914 1.00 80.94 92 ARG A C 1
ATOM 733 O O . ARG A 1 92 ? 9.771 12.416 -12.495 1.00 80.94 92 ARG A O 1
ATOM 740 N N . HIS A 1 93 ? 9.332 11.155 -10.695 1.00 78.38 93 HIS A N 1
ATOM 741 C CA . HIS A 1 93 ? 10.593 11.420 -10.021 1.00 78.38 93 HIS A CA 1
ATOM 742 C C . HIS A 1 93 ? 11.613 10.373 -10.455 1.00 78.38 93 HIS A C 1
ATOM 744 O O . HIS A 1 93 ? 11.452 9.192 -10.144 1.00 78.38 93 HIS A O 1
ATOM 750 N N . ILE A 1 94 ? 12.653 10.823 -11.155 1.00 79.94 94 ILE A N 1
ATOM 751 C CA . ILE A 1 94 ? 13.814 9.997 -11.473 1.00 79.94 94 ILE A CA 1
ATOM 752 C C . ILE A 1 94 ? 14.561 9.758 -10.165 1.00 79.94 94 ILE A C 1
ATOM 754 O O . ILE A 1 94 ? 15.097 10.690 -9.570 1.00 79.94 94 ILE A O 1
ATOM 758 N N . ASP A 1 95 ? 14.575 8.514 -9.706 1.00 83.88 95 ASP A N 1
ATOM 759 C CA . ASP A 1 95 ? 15.346 8.093 -8.539 1.00 83.88 95 ASP A CA 1
ATOM 760 C C . ASP A 1 95 ? 16.532 7.207 -8.910 1.00 83.88 95 ASP A C 1
ATOM 762 O O . ASP A 1 95 ? 17.086 6.490 -8.083 1.00 83.88 95 ASP A O 1
ATOM 766 N N . THR A 1 96 ? 16.966 7.302 -10.160 1.00 87.75 96 THR A N 1
ATOM 767 C CA . THR A 1 96 ? 18.280 6.835 -10.578 1.00 87.75 96 THR A CA 1
ATOM 768 C C . THR A 1 96 ? 19.355 7.745 -9.990 1.00 87.75 96 THR A C 1
ATOM 770 O O . THR A 1 96 ? 19.208 8.967 -9.961 1.00 87.75 96 THR A O 1
ATOM 773 N N . ASP A 1 97 ? 20.461 7.154 -9.542 1.00 92.50 97 ASP A N 1
ATOM 774 C CA . ASP A 1 97 ? 21.641 7.893 -9.086 1.00 92.50 97 ASP A CA 1
ATOM 775 C C . ASP A 1 97 ? 22.387 8.495 -10.286 1.00 92.50 97 ASP A C 1
ATOM 777 O O . ASP A 1 97 ? 23.405 7.974 -10.747 1.00 92.50 97 ASP A O 1
ATOM 781 N N . MET A 1 98 ? 21.828 9.573 -10.838 1.00 90.81 98 MET A N 1
ATOM 782 C CA . MET A 1 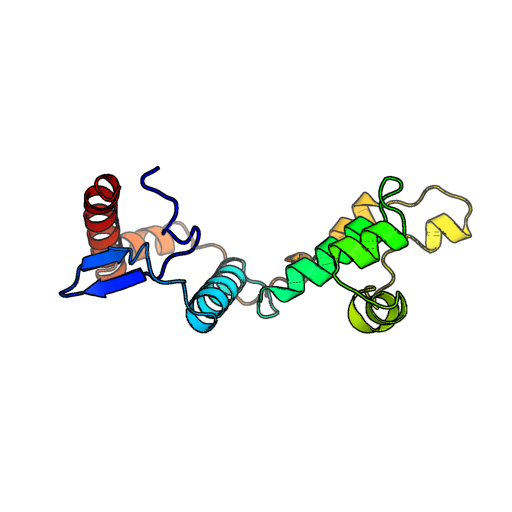98 ? 22.326 10.198 -12.062 1.00 90.81 98 MET A CA 1
ATOM 783 C C . MET A 1 98 ? 23.783 10.638 -11.928 1.00 90.81 98 MET A C 1
ATOM 785 O O . MET A 1 98 ? 24.532 10.556 -12.893 1.00 90.81 98 MET A O 1
ATOM 789 N N . GLN A 1 99 ? 24.210 11.067 -10.738 1.00 92.56 99 GLN A N 1
ATOM 790 C CA . GLN A 1 99 ? 25.579 11.521 -10.525 1.00 92.56 99 GLN A CA 1
ATOM 791 C C . GLN A 1 99 ? 26.580 10.377 -10.686 1.00 92.56 99 GLN A C 1
ATOM 793 O O . GLN A 1 99 ? 27.568 10.536 -11.401 1.00 92.56 99 GLN A O 1
ATOM 798 N N . ASN A 1 100 ? 26.350 9.230 -10.043 1.00 95.00 100 ASN A N 1
ATOM 799 C CA . ASN A 1 100 ? 27.264 8.101 -10.199 1.00 95.00 100 ASN A CA 1
ATOM 800 C C . ASN A 1 100 ? 27.194 7.517 -11.614 1.00 95.00 100 ASN A C 1
ATOM 802 O O . ASN A 1 100 ? 28.246 7.267 -12.198 1.00 95.00 100 ASN A O 1
ATOM 806 N N . VAL A 1 101 ? 26.000 7.438 -12.214 1.00 92.94 101 VAL A N 1
ATOM 807 C CA . VAL A 1 101 ? 25.828 6.996 -13.611 1.00 92.94 101 VAL A CA 1
ATOM 808 C C . VAL A 1 101 ? 26.629 7.865 -14.586 1.00 92.94 101 VAL A C 1
ATOM 810 O O . VAL A 1 101 ? 27.404 7.332 -15.376 1.00 92.94 101 VAL A O 1
ATOM 813 N N . MET A 1 102 ? 26.508 9.194 -14.507 1.00 94.56 102 MET A N 1
ATOM 814 C CA . MET A 1 102 ? 27.224 10.119 -15.403 1.00 94.56 102 MET A CA 1
ATOM 815 C C . MET A 1 102 ? 28.745 10.079 -15.208 1.00 94.56 102 MET A C 1
ATOM 817 O O . MET A 1 102 ? 29.492 10.384 -16.131 1.00 94.56 102 MET A O 1
ATOM 821 N N . ASN A 1 103 ? 29.206 9.668 -14.026 1.00 96.19 103 ASN A N 1
ATOM 822 C CA . ASN A 1 103 ? 30.625 9.490 -13.721 1.00 96.19 103 ASN A CA 1
ATOM 823 C C . ASN A 1 103 ? 31.142 8.069 -14.018 1.00 96.19 103 ASN A C 1
ATOM 825 O O . ASN A 1 103 ? 32.270 7.754 -13.642 1.00 96.19 103 ASN A O 1
ATOM 829 N N . GLY A 1 104 ? 30.334 7.193 -14.630 1.00 95.06 104 GLY A N 1
ATOM 830 C CA . GLY A 1 104 ? 30.712 5.801 -14.907 1.00 95.06 104 GLY A CA 1
ATOM 831 C C . GLY A 1 104 ? 30.900 4.944 -13.649 1.00 95.06 104 GLY A C 1
ATOM 832 O O . GLY A 1 104 ? 31.610 3.943 -13.682 1.00 95.06 104 GLY A O 1
ATOM 833 N N . ARG A 1 105 ? 30.302 5.351 -12.525 1.00 95.75 105 ARG A N 1
ATOM 834 C CA . ARG A 1 105 ? 30.353 4.656 -11.234 1.00 95.75 105 ARG A CA 1
ATOM 835 C C . ARG A 1 105 ? 29.077 3.859 -11.005 1.00 95.75 105 ARG A C 1
ATOM 837 O O . ARG A 1 105 ? 28.018 4.167 -11.554 1.00 95.75 105 ARG A O 1
ATOM 844 N N . GLU A 1 106 ? 29.160 2.862 -10.134 1.00 94.12 106 GLU A N 1
ATOM 845 C CA . GLU A 1 106 ? 27.977 2.111 -9.724 1.00 94.12 106 GLU A CA 1
ATOM 846 C C . GLU A 1 106 ? 26.963 3.008 -8.999 1.00 94.12 106 GLU A C 1
ATOM 848 O O . GLU A 1 106 ? 27.309 3.813 -8.134 1.00 94.12 106 GLU A O 1
ATOM 853 N N . SER A 1 107 ? 25.686 2.855 -9.353 1.00 92.12 107 SER A N 1
ATOM 854 C CA . SER A 1 107 ? 24.585 3.586 -8.724 1.00 92.12 107 SER A CA 1
ATOM 855 C C . SER A 1 107 ? 24.361 3.125 -7.284 1.00 92.12 107 SER A C 1
ATOM 857 O O . SER A 1 107 ? 24.192 1.932 -7.015 1.00 92.12 107 SER A O 1
ATOM 859 N N . ASN A 1 108 ? 24.229 4.080 -6.361 1.00 93.50 108 ASN A N 1
ATOM 860 C CA . ASN A 1 108 ? 23.847 3.811 -4.982 1.00 93.50 108 ASN A CA 1
ATOM 861 C C . ASN A 1 108 ? 22.325 3.613 -4.849 1.00 93.50 108 ASN A C 1
ATOM 863 O O . ASN A 1 108 ? 21.590 4.451 -4.317 1.00 93.50 108 ASN A O 1
ATOM 867 N N . LYS A 1 109 ? 21.832 2.470 -5.338 1.00 88.31 109 LYS A N 1
ATOM 868 C CA . LYS A 1 109 ? 20.397 2.132 -5.352 1.00 88.31 109 LYS A CA 1
ATOM 869 C C . LYS A 1 109 ? 19.760 2.133 -3.957 1.00 88.31 109 LYS A C 1
ATOM 871 O O . LYS A 1 109 ? 18.586 2.479 -3.820 1.00 88.31 109 LYS A O 1
ATOM 876 N N . SER A 1 110 ? 20.505 1.746 -2.918 1.00 90.12 110 SER A N 1
ATOM 877 C CA . SER A 1 110 ? 19.991 1.700 -1.544 1.00 90.12 110 SER A CA 1
ATOM 878 C C . SER A 1 110 ? 19.736 3.103 -0.993 1.00 90.12 110 SER A C 1
ATOM 880 O O . SER A 1 110 ? 18.659 3.348 -0.443 1.00 90.12 110 SER A O 1
ATOM 882 N N . LEU A 1 111 ? 20.670 4.037 -1.208 1.00 91.38 111 LEU A N 1
ATOM 883 C CA . LEU A 1 111 ? 20.491 5.443 -0.859 1.00 91.38 111 LEU A CA 1
ATOM 884 C C . LEU A 1 111 ? 19.317 6.044 -1.624 1.00 91.38 111 LEU A C 1
ATOM 886 O O . LEU A 1 111 ? 18.430 6.626 -0.999 1.00 91.38 111 LEU A O 1
ATOM 890 N N . MET A 1 112 ? 19.279 5.853 -2.946 1.00 91.06 112 MET A N 1
ATOM 891 C CA . MET A 1 112 ? 18.208 6.399 -3.777 1.00 91.06 112 MET A CA 1
ATOM 892 C C . MET A 1 112 ? 16.835 5.921 -3.305 1.00 91.06 112 MET A C 1
ATOM 894 O O . MET A 1 112 ? 15.960 6.736 -3.016 1.00 91.06 112 MET A O 1
ATOM 898 N N . ARG A 1 113 ? 16.673 4.615 -3.071 1.00 86.56 113 ARG A N 1
ATOM 899 C CA . ARG A 1 113 ? 15.434 4.055 -2.519 1.00 86.56 113 ARG A CA 1
ATOM 900 C C . ARG A 1 113 ? 15.094 4.626 -1.137 1.00 86.56 113 ARG A C 1
ATOM 902 O O . ARG A 1 113 ? 13.922 4.864 -0.836 1.00 86.56 113 ARG A O 1
ATOM 909 N N . ALA A 1 114 ? 16.087 4.845 -0.275 1.00 88.25 114 ALA A N 1
ATOM 910 C CA . ALA A 1 114 ? 15.873 5.385 1.068 1.00 88.25 114 ALA A CA 1
ATOM 911 C C . ALA A 1 114 ? 15.395 6.846 1.062 1.00 88.25 114 ALA A C 1
ATOM 913 O O . ALA A 1 114 ? 14.616 7.227 1.945 1.00 88.25 114 ALA A O 1
ATOM 914 N N . ILE A 1 115 ? 15.830 7.646 0.085 1.00 87.44 115 ILE A N 1
ATOM 915 C CA . ILE A 1 115 ? 15.427 9.052 -0.051 1.00 87.44 115 ILE A CA 1
ATOM 916 C C . ILE A 1 115 ? 14.141 9.231 -0.867 1.00 87.44 115 ILE A C 1
ATOM 918 O O . ILE A 1 115 ? 13.452 10.227 -0.658 1.00 87.44 115 ILE A O 1
ATOM 922 N N . THR A 1 116 ? 13.771 8.276 -1.730 1.00 84.62 116 THR A N 1
ATOM 923 C CA . THR A 1 116 ? 12.561 8.366 -2.575 1.00 84.62 116 THR A CA 1
ATOM 924 C C . THR A 1 116 ? 11.365 7.566 -2.061 1.00 84.62 116 THR A C 1
ATOM 926 O O . THR A 1 116 ? 10.248 7.740 -2.554 1.00 84.62 116 THR A O 1
ATOM 929 N N . ARG A 1 117 ? 11.538 6.733 -1.024 1.00 83.94 117 ARG A N 1
ATOM 930 C CA . ARG A 1 117 ? 10.426 6.011 -0.383 1.00 83.94 117 ARG A CA 1
ATOM 931 C C . ARG A 1 117 ? 9.359 6.956 0.167 1.00 83.94 117 ARG A C 1
ATOM 933 O O . ARG A 1 117 ? 9.652 8.004 0.736 1.00 83.94 117 ARG A O 1
ATOM 940 N N . MET A 1 118 ? 8.108 6.507 0.125 1.00 82.00 118 MET A N 1
ATOM 941 C CA . MET A 1 118 ? 6.956 7.259 0.636 1.00 82.00 118 MET A CA 1
ATOM 942 C C . MET A 1 118 ? 7.111 7.678 2.106 1.00 82.00 118 MET A C 1
ATOM 944 O O . MET A 1 118 ? 6.698 8.771 2.478 1.00 82.00 118 MET A O 1
ATOM 948 N N . SER A 1 119 ? 7.778 6.862 2.930 1.00 82.06 119 SER A N 1
ATOM 949 C CA . SER A 1 119 ? 8.019 7.179 4.342 1.00 82.06 119 SER A CA 1
ATOM 950 C C . SER A 1 119 ? 8.966 8.368 4.560 1.00 82.06 119 SER A C 1
ATOM 952 O O . SER A 1 119 ? 9.052 8.889 5.669 1.00 82.06 119 SER A O 1
ATOM 954 N N . ARG A 1 120 ? 9.685 8.832 3.528 1.00 84.56 120 ARG A N 1
ATOM 955 C CA . ARG A 1 120 ? 10.429 10.099 3.581 1.00 84.56 120 ARG A CA 1
ATOM 956 C C . ARG A 1 120 ? 9.490 11.286 3.798 1.00 84.56 120 ARG A C 1
ATOM 958 O O . ARG A 1 120 ? 9.871 12.242 4.470 1.00 84.56 120 ARG A O 1
ATOM 965 N N . TRP A 1 121 ? 8.278 11.182 3.260 1.00 81.62 121 TRP A N 1
ATOM 966 C CA . TRP A 1 121 ? 7.214 12.179 3.306 1.00 81.62 121 TRP A CA 1
ATOM 967 C C . TRP A 1 121 ? 6.240 11.910 4.457 1.00 81.62 121 TRP A C 1
ATOM 969 O O . TRP A 1 121 ? 5.042 12.128 4.325 1.00 81.62 121 TRP A O 1
ATOM 979 N N . ILE A 1 122 ? 6.731 11.386 5.581 1.00 87.19 122 ILE A N 1
ATOM 980 C CA . ILE A 1 122 ? 5.939 11.308 6.812 1.00 87.19 122 ILE A CA 1
ATOM 981 C C . ILE A 1 122 ? 5.691 12.728 7.326 1.00 87.19 122 ILE A C 1
ATOM 983 O O . ILE A 1 122 ? 6.609 13.554 7.366 1.00 87.19 122 ILE A O 1
ATOM 987 N N . ASP A 1 123 ? 4.457 12.997 7.740 1.00 86.06 123 ASP A N 1
ATOM 988 C CA . ASP A 1 123 ? 4.097 14.244 8.395 1.00 86.06 123 ASP A CA 1
ATOM 989 C C . ASP A 1 123 ? 4.786 14.328 9.764 1.00 86.06 123 ASP A C 1
ATOM 991 O O . ASP A 1 123 ? 4.480 13.587 10.702 1.00 86.06 123 ASP A O 1
ATOM 995 N N . LYS A 1 124 ? 5.743 15.252 9.879 1.00 83.12 124 LYS A N 1
ATOM 996 C CA . LYS A 1 124 ? 6.492 15.489 11.117 1.00 83.12 124 LYS A CA 1
ATOM 997 C C . LYS A 1 124 ? 5.663 16.184 12.197 1.00 83.12 124 LYS A C 1
ATOM 999 O O . LYS A 1 124 ? 6.081 16.160 13.349 1.00 83.12 124 LYS A O 1
ATOM 1004 N N . ARG A 1 125 ? 4.537 16.813 11.840 1.00 83.00 125 ARG A N 1
ATOM 1005 C CA . ARG A 1 125 ? 3.654 17.515 12.785 1.00 83.00 125 ARG A CA 1
ATOM 1006 C C . ARG A 1 125 ? 2.735 16.560 13.536 1.00 83.00 125 ARG A C 1
ATOM 1008 O O . ARG A 1 125 ? 2.202 16.929 14.577 1.00 83.00 125 ARG A O 1
ATOM 1015 N N . ARG A 1 126 ? 2.556 15.335 13.038 1.00 79.25 126 ARG A N 1
ATOM 1016 C CA . ARG A 1 126 ? 1.738 14.323 13.703 1.00 79.25 126 ARG A CA 1
ATOM 1017 C C . ARG A 1 126 ? 2.492 13.748 14.915 1.00 79.25 126 ARG A C 1
ATOM 1019 O O . ARG A 1 126 ? 3.620 13.276 14.743 1.00 79.25 126 ARG A O 1
ATOM 1026 N N . PRO A 1 127 ? 1.899 13.741 16.124 1.00 77.88 127 PRO A N 1
ATOM 1027 C CA . PRO A 1 127 ? 2.494 13.082 17.284 1.00 77.88 127 PRO A CA 1
ATOM 1028 C C . PRO A 1 127 ? 2.693 11.586 17.009 1.00 77.88 127 PRO A C 1
ATOM 1030 O O . PRO A 1 127 ? 1.732 10.861 16.765 1.00 77.88 127 PRO A O 1
ATOM 1033 N N . ARG A 1 128 ? 3.949 11.124 17.001 1.00 73.06 128 ARG A N 1
ATOM 1034 C CA . ARG A 1 128 ? 4.309 9.713 16.728 1.00 73.06 128 ARG A CA 1
ATOM 1035 C C . ARG A 1 128 ? 4.750 8.949 17.965 1.00 73.06 128 ARG A C 1
ATOM 1037 O O . ARG A 1 128 ? 4.690 7.723 18.002 1.00 73.06 128 ARG A O 1
ATOM 1044 N N . HIS A 1 129 ? 5.220 9.680 18.963 1.00 80.88 129 HIS A N 1
ATOM 1045 C CA . HIS A 1 129 ? 5.720 9.121 20.199 1.00 80.88 129 HIS A CA 1
ATOM 1046 C C . HIS A 1 129 ? 5.006 9.817 21.337 1.00 80.88 129 HIS A C 1
ATOM 1048 O O . HIS A 1 129 ? 4.941 11.042 21.387 1.00 80.88 129 HIS A O 1
ATOM 1054 N N . LEU A 1 130 ? 4.454 9.000 22.216 1.00 85.62 130 LEU A N 1
ATOM 1055 C CA . LEU A 1 130 ? 3.940 9.439 23.496 1.00 85.62 130 LEU A CA 1
ATOM 1056 C C . LEU A 1 130 ? 5.087 9.348 24.494 1.00 85.62 130 LEU A C 1
ATOM 1058 O O . LEU A 1 130 ? 5.820 8.348 24.475 1.00 85.62 130 LEU A O 1
ATOM 1062 N N . THR A 1 131 ? 5.225 10.350 25.360 1.00 91.81 131 THR A N 1
ATOM 1063 C CA . THR A 1 131 ? 6.092 10.226 26.537 1.00 91.81 131 THR A CA 1
ATOM 1064 C C . THR A 1 131 ? 5.581 9.105 27.447 1.00 91.81 131 THR A C 1
ATOM 1066 O O . THR A 1 131 ? 4.455 8.614 27.290 1.00 91.81 131 THR A O 1
ATOM 1069 N N . SER A 1 132 ? 6.407 8.667 28.395 1.00 93.12 132 SER A N 1
ATOM 1070 C CA . SER A 1 132 ? 6.004 7.646 29.366 1.00 93.12 132 SER A CA 1
ATOM 1071 C C . SER A 1 132 ? 4.764 8.082 30.154 1.00 93.12 132 SER A C 1
ATOM 1073 O O . SER A 1 132 ? 3.845 7.285 30.331 1.00 93.12 132 SER A O 1
ATOM 1075 N N . GLU A 1 133 ? 4.690 9.361 30.527 1.00 93.75 133 GLU A N 1
ATOM 1076 C CA . GLU A 1 133 ? 3.577 9.968 31.264 1.00 93.75 133 GLU A CA 1
ATOM 1077 C C . GLU A 1 133 ? 2.309 10.020 30.407 1.00 93.75 133 GLU A C 1
ATOM 1079 O O . GLU A 1 133 ? 1.245 9.588 30.844 1.00 93.75 133 GLU A O 1
ATOM 1084 N N . GLN A 1 134 ? 2.417 10.471 29.151 1.00 92.12 134 GLN A N 1
ATOM 1085 C CA . GLN A 1 134 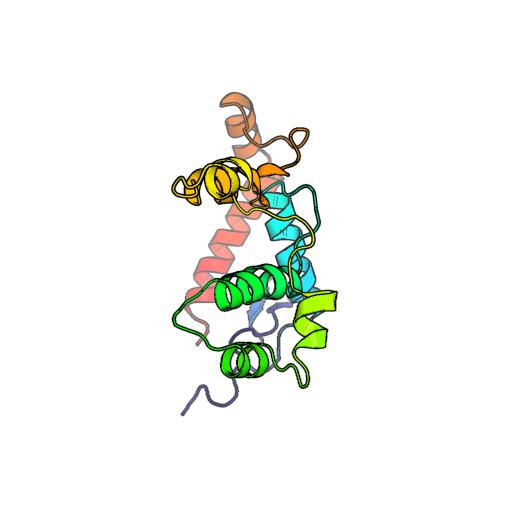? 1.283 10.486 28.220 1.00 92.12 134 GLN A CA 1
ATOM 1086 C C . GLN A 1 134 ? 0.751 9.076 27.960 1.00 92.12 134 GLN A C 1
ATOM 1088 O O . GLN A 1 134 ? -0.456 8.861 27.888 1.00 92.12 134 GLN A O 1
ATOM 1093 N N . ARG A 1 135 ? 1.649 8.093 27.831 1.00 91.38 135 ARG A N 1
ATOM 1094 C CA . ARG A 1 135 ? 1.270 6.691 27.642 1.00 91.38 135 ARG A CA 1
ATOM 1095 C C . ARG A 1 135 ? 0.587 6.116 28.882 1.00 91.38 135 ARG A C 1
ATOM 1097 O O . ARG A 1 135 ? -0.361 5.354 28.719 1.00 91.38 135 ARG A O 1
ATOM 1104 N N . ALA A 1 136 ? 1.063 6.448 30.082 1.00 93.19 136 ALA A N 1
ATOM 1105 C CA . ALA A 1 136 ? 0.429 6.042 31.333 1.00 93.19 136 ALA A CA 1
ATOM 1106 C C . ALA A 1 136 ? -0.979 6.642 31.446 1.00 93.19 136 ALA A C 1
ATOM 1108 O O . ALA A 1 136 ? -1.945 5.897 31.579 1.00 93.19 136 ALA A O 1
ATOM 1109 N N . SER A 1 137 ? -1.106 7.954 31.228 1.00 94.19 137 SER A N 1
ATOM 1110 C CA . SER A 1 137 ? -2.394 8.654 31.231 1.00 94.19 137 SER A CA 1
ATOM 1111 C C . SER A 1 137 ? -3.383 8.071 30.213 1.00 94.19 137 SER A C 1
ATOM 1113 O O . SER A 1 137 ? -4.539 7.824 30.542 1.00 94.19 137 SER A O 1
ATOM 1115 N N . LEU A 1 138 ? -2.933 7.760 28.992 1.00 91.00 138 LEU A N 1
ATOM 1116 C CA . LEU A 1 138 ? -3.786 7.130 27.978 1.00 91.00 138 LEU A CA 1
ATOM 1117 C C . LEU A 1 138 ? -4.257 5.729 28.372 1.00 91.00 138 LEU A C 1
ATOM 1119 O O . LEU A 1 138 ? -5.373 5.356 28.027 1.00 91.00 138 LEU A O 1
ATOM 1123 N N . ARG A 1 139 ? -3.436 4.953 29.087 1.00 92.50 139 ARG A N 1
ATOM 1124 C CA . ARG A 1 139 ? -3.818 3.609 29.553 1.00 92.50 139 ARG A CA 1
ATOM 1125 C C . ARG A 1 139 ? -4.899 3.635 30.625 1.00 92.50 139 ARG A C 1
ATOM 1127 O O . ARG A 1 139 ? -5.617 2.650 30.758 1.00 92.50 139 ARG A O 1
ATOM 1134 N N . GLU A 1 140 ? -5.010 4.739 31.350 1.00 93.38 140 GLU A N 1
ATOM 1135 C CA . GLU A 1 140 ? -6.046 4.975 32.358 1.00 93.38 140 GLU A CA 1
ATOM 1136 C C . GLU A 1 140 ? -7.279 5.678 31.771 1.00 93.38 140 GLU A C 1
ATOM 1138 O O . GLU A 1 140 ? -8.330 5.719 32.408 1.00 93.38 140 GLU A O 1
ATOM 1143 N N . HIS A 1 141 ? -7.182 6.207 30.545 1.00 95.88 141 HIS A N 1
ATOM 1144 C CA . HIS A 1 141 ? -8.271 6.943 29.917 1.00 95.88 141 HIS A CA 1
ATOM 1145 C C . HIS A 1 141 ? -9.504 6.039 29.713 1.00 95.88 141 HIS A C 1
ATOM 1147 O O . HIS A 1 141 ? -9.377 4.985 29.075 1.00 95.88 141 HIS A O 1
ATOM 1153 N N . PRO A 1 142 ? -10.709 6.447 30.167 1.00 95.81 142 PRO A N 1
ATOM 1154 C CA . PRO A 1 142 ? -11.900 5.595 30.143 1.00 95.81 142 PRO A CA 1
ATOM 1155 C C . PRO A 1 142 ? -12.221 5.018 28.761 1.00 95.81 142 PRO A C 1
ATOM 1157 O O . PRO A 1 142 ? -12.513 3.831 28.631 1.00 95.81 142 PRO A O 1
ATOM 1160 N N . GLU A 1 143 ? -12.097 5.830 27.707 1.00 95.19 143 GLU A N 1
ATOM 1161 C CA . GLU A 1 143 ? -12.354 5.381 26.333 1.00 95.19 143 GLU A CA 1
ATOM 1162 C C . GLU A 1 143 ? -11.361 4.313 25.860 1.00 95.19 143 GLU A C 1
ATOM 1164 O O . GLU A 1 143 ? -11.751 3.370 25.174 1.00 95.19 143 GLU A O 1
ATOM 1169 N N . TYR A 1 144 ? -10.082 4.432 26.231 1.00 92.62 144 TYR A N 1
ATOM 1170 C CA . TYR A 1 144 ? -9.056 3.465 25.841 1.00 92.62 144 TYR A CA 1
ATOM 1171 C C . TYR A 1 144 ? -9.258 2.129 26.558 1.00 92.62 144 TYR A C 1
ATOM 1173 O O . TYR A 1 144 ? -9.158 1.065 25.938 1.00 92.62 144 TYR A O 1
ATOM 1181 N N . VAL A 1 145 ? -9.562 2.183 27.858 1.00 94.31 145 VAL A N 1
ATOM 1182 C CA . VAL A 1 145 ? -9.848 0.999 28.674 1.00 94.31 145 VAL A CA 1
ATOM 1183 C C . VAL A 1 145 ? -11.059 0.258 28.115 1.00 94.31 145 VAL A C 1
ATOM 1185 O O . VAL A 1 145 ? -10.980 -0.945 27.862 1.00 94.31 145 VAL A O 1
ATOM 1188 N N . GLU A 1 146 ? -12.146 0.979 27.838 1.00 93.94 146 GLU A N 1
ATOM 1189 C CA . GLU A 1 146 ? -13.368 0.396 27.288 1.00 93.94 146 GLU A CA 1
ATOM 1190 C C . GLU A 1 146 ? -13.156 -0.167 25.875 1.00 93.94 146 GLU A C 1
ATOM 1192 O O . GLU A 1 146 ? -13.588 -1.283 25.583 1.00 93.94 146 GLU A O 1
ATOM 1197 N N . ALA A 1 147 ? -12.430 0.541 25.005 1.00 90.50 147 ALA A N 1
ATOM 1198 C CA . ALA A 1 147 ? -12.083 0.037 23.676 1.00 90.50 147 ALA A CA 1
ATOM 1199 C C . ALA A 1 147 ? -11.230 -1.242 23.749 1.00 90.50 147 ALA A C 1
ATOM 1201 O O . ALA A 1 147 ? -11.477 -2.198 23.013 1.00 90.50 147 ALA A O 1
ATOM 1202 N N . THR A 1 148 ? -10.261 -1.294 24.668 1.00 92.19 148 THR A N 1
ATOM 1203 C CA . THR A 1 148 ? -9.406 -2.472 24.881 1.00 92.19 148 THR A CA 1
ATOM 1204 C C . THR A 1 148 ? -10.206 -3.658 25.414 1.00 92.19 148 THR A C 1
ATOM 1206 O O . THR A 1 148 ? -9.983 -4.789 24.978 1.00 92.19 148 THR A O 1
ATOM 1209 N N . ARG A 1 149 ? -11.145 -3.417 26.338 1.00 91.19 149 ARG A N 1
ATOM 1210 C CA . ARG A 1 149 ? -12.058 -4.440 26.864 1.00 91.19 149 ARG A CA 1
ATOM 1211 C C . ARG A 1 149 ? -12.910 -5.032 25.740 1.00 91.19 149 ARG A C 1
ATOM 1213 O O . ARG A 1 149 ? -12.852 -6.239 25.519 1.00 91.19 149 ARG A O 1
ATOM 1220 N N . ARG A 1 150 ? -13.592 -4.179 24.964 1.00 86.69 150 ARG A N 1
ATOM 1221 C CA . ARG A 1 150 ? -14.411 -4.595 23.810 1.00 86.69 150 ARG A CA 1
ATOM 1222 C C . ARG A 1 150 ? -13.610 -5.384 22.782 1.00 86.69 150 ARG A C 1
ATOM 1224 O O . ARG A 1 150 ? -14.075 -6.414 22.312 1.00 86.69 150 ARG A O 1
ATOM 1231 N N . MET A 1 151 ? -12.399 -4.929 22.456 1.00 87.25 151 MET A N 1
ATOM 1232 C CA . MET A 1 151 ? -11.527 -5.620 21.503 1.00 87.25 151 MET A CA 1
ATOM 1233 C C . MET A 1 151 ? -11.185 -7.040 21.973 1.00 87.25 151 MET A C 1
ATOM 1235 O O . MET A 1 151 ? -11.203 -7.965 21.167 1.00 87.25 151 MET A O 1
ATOM 1239 N N . LYS A 1 152 ? -10.872 -7.229 23.263 1.00 87.38 152 LYS A N 1
ATOM 1240 C CA . LYS A 1 152 ? -10.563 -8.555 23.822 1.00 87.38 152 LYS A CA 1
ATOM 1241 C C . LYS A 1 152 ? -11.778 -9.479 23.813 1.00 87.38 152 LYS A C 1
ATOM 1243 O O . LYS A 1 152 ? -11.643 -10.628 23.416 1.00 87.38 152 LYS A O 1
ATOM 1248 N N . GLU A 1 153 ? -12.942 -8.971 24.210 1.00 84.44 153 GLU A N 1
ATOM 1249 C CA . GLU A 1 153 ? -14.201 -9.728 24.182 1.00 84.44 153 GLU A CA 1
ATOM 1250 C C . GLU A 1 153 ? -14.536 -10.189 22.759 1.00 84.44 153 GLU A C 1
ATOM 1252 O O . GLU A 1 153 ? -14.764 -11.373 22.531 1.00 84.44 153 GLU A O 1
ATOM 1257 N N . GLN A 1 154 ? -14.437 -9.283 21.783 1.00 77.19 154 GLN A N 1
ATOM 1258 C CA . GLN A 1 154 ? -14.642 -9.607 20.370 1.00 77.19 154 GLN A CA 1
ATOM 1259 C C . GLN A 1 154 ? -13.609 -10.607 19.834 1.00 77.19 154 GLN A C 1
ATOM 1261 O O . GLN A 1 154 ? -13.954 -11.479 19.045 1.00 77.19 154 GLN A O 1
ATOM 1266 N N . ALA A 1 155 ? -12.341 -10.503 20.241 1.00 79.25 155 ALA A N 1
ATOM 1267 C CA . ALA A 1 155 ? -11.295 -11.411 19.778 1.00 79.25 155 ALA A CA 1
ATOM 1268 C C . ALA A 1 155 ? -11.503 -12.856 20.259 1.00 79.25 155 ALA A C 1
ATOM 1270 O O . ALA A 1 155 ? -11.176 -13.784 19.522 1.00 79.25 155 ALA A O 1
ATOM 1271 N N . GLU A 1 156 ? -12.034 -13.059 21.467 1.00 76.00 156 GLU A N 1
ATOM 1272 C CA . GLU A 1 156 ? -12.387 -14.398 21.951 1.00 76.00 156 GLU A CA 1
ATOM 1273 C C . GLU A 1 156 ? -13.623 -14.959 21.232 1.00 76.00 156 GLU A C 1
ATOM 1275 O O . GLU A 1 156 ? -13.629 -16.138 20.882 1.00 76.00 156 GLU A O 1
ATOM 1280 N N . GLU A 1 157 ? -14.626 -14.126 20.933 1.00 68.44 157 GLU A N 1
ATOM 1281 C CA . GLU A 1 157 ? -15.810 -14.536 20.160 1.00 68.44 157 GLU A CA 1
ATOM 1282 C C . GLU A 1 157 ? -15.455 -14.908 18.704 1.00 68.44 157 GLU A C 1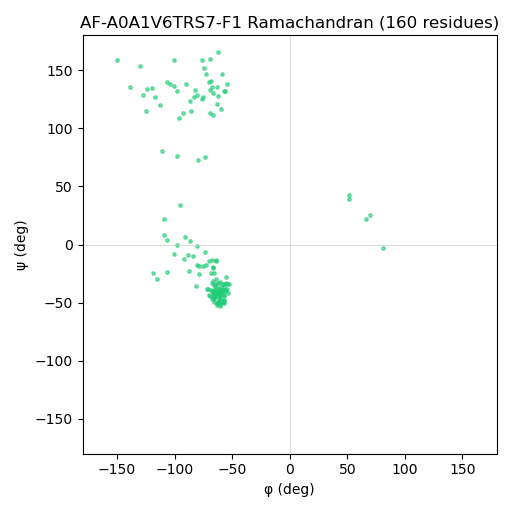
ATOM 1284 O O . GLU A 1 157 ? -15.912 -15.934 18.202 1.00 68.44 157 GLU A O 1
ATOM 1289 N N . CYS A 1 158 ? -14.581 -14.140 18.041 1.00 64.75 158 CYS A N 1
ATOM 1290 C CA . CYS A 1 158 ? -14.182 -14.384 16.648 1.00 64.75 158 CYS A CA 1
ATOM 1291 C C . CYS A 1 158 ? -13.371 -15.674 16.431 1.00 64.75 158 CYS A C 1
ATOM 1293 O O . CYS A 1 158 ? -13.310 -16.154 15.303 1.00 64.75 158 CYS A O 1
ATOM 1295 N N . LYS A 1 159 ? -12.733 -16.257 17.460 1.00 59.47 159 LYS A N 1
ATOM 1296 C CA . LYS A 1 159 ? -11.977 -17.524 17.317 1.00 59.47 159 LYS A CA 1
ATOM 1297 C C . LYS A 1 159 ? -12.860 -18.722 16.939 1.00 59.47 159 LYS A C 1
ATOM 1299 O O . LYS A 1 159 ? -12.319 -19.759 16.568 1.00 59.47 159 LYS A O 1
ATOM 1304 N N . TYR A 1 160 ? -14.180 -18.584 17.057 1.00 54.69 160 TYR A N 1
ATOM 1305 C CA . TYR A 1 160 ? -15.162 -19.649 16.844 1.00 54.69 160 TYR A CA 1
ATOM 1306 C C . TYR A 1 160 ? -16.006 -19.478 15.569 1.00 54.69 160 TYR A C 1
ATOM 1308 O O . TYR A 1 160 ? -16.958 -20.233 15.378 1.00 54.69 160 TYR A O 1
ATOM 1316 N N . ASP A 1 161 ? -15.675 -18.512 14.708 1.00 56.12 161 ASP A N 1
ATOM 1317 C CA . ASP A 1 161 ? -16.359 -18.276 13.431 1.00 56.12 161 ASP A CA 1
ATOM 1318 C C . ASP A 1 161 ? -15.632 -19.057 12.301 1.00 56.12 161 ASP A C 1
ATOM 1320 O O . ASP A 1 161 ? -14.449 -18.781 12.069 1.00 56.12 161 ASP A O 1
ATOM 1324 N N . PRO A 1 162 ? -16.263 -20.082 11.689 1.00 55.56 162 PRO A N 1
ATOM 1325 C CA . PRO A 1 162 ? -15.635 -21.046 10.771 1.00 55.56 162 PRO A CA 1
ATOM 1326 C C . PRO A 1 162 ? -15.265 -20.511 9.378 1.00 55.56 162 PRO A C 1
ATOM 1328 O O . PRO A 1 162 ? -16.025 -19.698 8.808 1.00 55.56 162 PRO A O 1
#

Nearest PDB structures (foldseek):
  5c0t-assembly1_A  TM=3.495E-01  e=5.623E+00  Escherichia coli
  4umk-assembly2_B  TM=2.382E-01  e=3.609E+00  Helicobacter pylori 26695

Foldseek 3Di:
DVLPQFDPAFDWDQDPNAIDGPRNHHHDQVRQQVVQQVVCVLLQQPDGGDDCVCVLVVLQVLVPDPVHDLVNSCVVSVHPDCVCCVVPRDDPDPLWQVVCVVVVHDTPNVVSCVCPDSSVRRDPPDDNDDDPVRVVVLCVDPVNVVVVVSVVVNVVVVVPDD

Solvent-accessible surface area (backbone atoms only — not comparable to full-atom values): 9674 Å² total; per-residue (Å²): 131,88,63,85,64,51,39,97,59,35,25,76,46,73,58,96,87,39,82,43,79,39,41,77,36,64,45,50,72,67,57,55,44,49,53,34,31,52,51,23,53,76,70,29,39,62,59,85,34,45,77,66,58,54,51,34,56,48,52,41,54,39,71,74,33,93,89,41,53,71,69,55,42,28,58,77,66,71,43,96,47,68,63,58,43,64,74,73,34,50,71,88,69,82,63,68,45,57,68,33,49,76,68,77,40,82,57,57,60,68,60,33,50,62,68,69,37,70,77,64,51,40,42,83,86,55,86,85,73,72,53,74,65,56,49,52,53,48,63,69,31,68,69,50,45,52,51,51,51,52,52,52,56,49,55,63,59,57,76,74,67,132

InterPro domains:
  IPR021842 Protein of unknown function DUF3435 [PF11917] (2-158)

Radius of gyration: 22.22 Å; Cα contacts (8 Å, |Δi|>4): 129; chains: 1; bounding box: 57×46×57 Å

Organism: Penicillium nalgiovense (NCBI:txid60175)

Mean predicted aligned error: 7.13 Å

Secondary structure (DSSP, 8-state):
-TTTT--TTEEEEEETTEEEEEEEEEPPHHHHHHHHHHHHHHTTBSS---THHHHHHHHHHHHH-TTS-HHHHHHHTT-SSHHHHHHHTS-SS--S-HHHHHTTPPP-HHHHHHHHSGGGGB-TTS-----HHHHHHHHH-HHHHHHHHHHHHHHHHHTT--

pLDDT: mean 88.4, std 8.74, range [52.78, 97.19]

Sequence (162 aa):
REVEGYYVFCKTEVINGRAVLQWNQPMTDGAMSGRLRNLGEIHGLLQSMFAHRFRYGGGKMLNESSAVSEAQQNLIMKHADTRTFLNHYLPRHIDTDMQNVMNGRESNKSLMRAITRMSRWIDKRRPRHLTSEQRASLREHPEYVEATRRMKEQAEECKYDP